Protein AF-A0A1F4LKC8-F1 (afdb_monomer_lite)

Sequence (107 aa):
MKPEIHRGSPWVPENTEPMMTGKGSFGSVEMGGMFSMLKVRREQRPGKCKDPAWFEHPEGKVAHEYQGPMAESARFKAECGQSMRRIQESSNPTEVQVRKPTSHHGH

Radius of gyration: 35.27 Å; chains: 1; bounding box: 43×96×97 Å

Secondary structure (DSSP, 8-state):
-------PPS---TT---TT-EEETTEEE-STT--------TT--TT------S--PPTT-S-----SPPPPP---TTTTTSS-------SS-------PPPP----

Foldseek 3Di:
DDDDDPPDDPDDPPPDDPPQWDAAPVGTDHDPRDDDDDDDDPPDDPPDDDPPPYDDDPPPRDDDDDPDDDDDPPPVPPPVCPPDDPPPDPPDPPDDDDDDDDDDPDD

Structure (mmCIF, N/CA/C/O backbone):
data_AF-A0A1F4LKC8-F1
#
_entry.id   AF-A0A1F4LKC8-F1
#
loop_
_atom_site.group_PDB
_atom_site.id
_atom_site.type_symbol
_atom_site.label_atom_id
_atom_site.label_alt_id
_atom_site.label_comp_id
_atom_site.label_asym_id
_atom_site.label_entity_id
_atom_site.label_seq_id
_atom_site.pdbx_PDB_ins_code
_atom_site.Cartn_x
_atom_site.Cartn_y
_atom_site.Cartn_z
_atom_site.occupancy
_atom_site.B_iso_or_equiv
_atom_site.auth_seq_id
_atom_site.auth_comp_id
_atom_site.auth_asym_id
_atom_site.auth_atom_id
_atom_site.pdbx_PDB_model_num
ATOM 1 N N . MET A 1 1 ? 14.527 47.957 24.179 1.00 41.56 1 MET A N 1
ATOM 2 C CA . MET A 1 1 ? 14.514 47.092 22.979 1.00 41.56 1 MET A CA 1
ATOM 3 C C . MET A 1 1 ? 14.600 45.651 23.457 1.00 41.56 1 MET A C 1
ATOM 5 O O . MET A 1 1 ? 15.550 45.325 24.153 1.00 41.56 1 MET A O 1
ATOM 9 N N . LYS A 1 2 ? 13.557 44.844 23.234 1.00 40.53 2 LYS A N 1
ATOM 10 C CA . LYS A 1 2 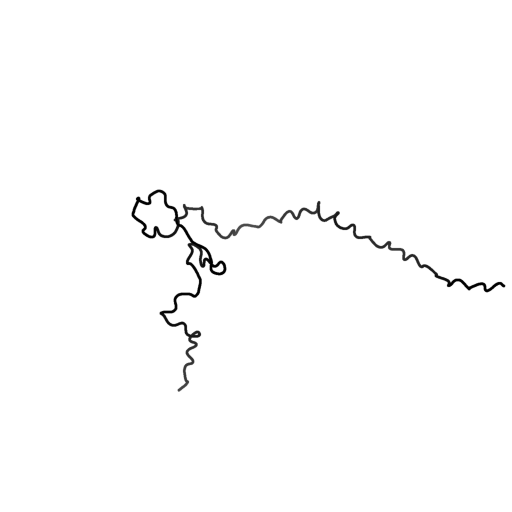? 13.502 43.437 23.672 1.00 40.53 2 LYS A CA 1
ATOM 11 C C . LYS A 1 2 ? 14.122 42.555 22.576 1.00 40.53 2 LYS A C 1
ATOM 13 O O . LYS A 1 2 ? 13.806 42.810 21.418 1.00 40.53 2 LYS A O 1
ATOM 18 N N . PRO A 1 3 ? 14.957 41.553 22.892 1.00 42.81 3 PRO A N 1
ATOM 19 C CA . PRO A 1 3 ? 15.388 40.582 21.895 1.00 42.81 3 PRO A CA 1
ATOM 20 C C . PRO A 1 3 ? 14.262 39.574 21.624 1.00 42.81 3 PRO A C 1
ATOM 22 O O . PRO A 1 3 ? 13.676 39.002 22.544 1.00 42.81 3 PRO A O 1
ATOM 25 N N . GLU A 1 4 ? 13.940 39.405 20.347 1.00 42.03 4 GLU A N 1
ATOM 26 C CA . GLU A 1 4 ? 12.896 38.522 19.838 1.00 42.03 4 GLU A CA 1
ATOM 27 C C . GLU A 1 4 ? 13.427 37.090 19.716 1.00 42.03 4 GLU A C 1
ATOM 29 O O . GLU A 1 4 ? 14.336 36.805 18.938 1.00 42.03 4 GLU A O 1
ATOM 34 N N . ILE A 1 5 ? 12.873 36.183 20.520 1.00 50.09 5 ILE A N 1
ATOM 35 C CA . ILE A 1 5 ? 13.237 34.766 20.535 1.00 50.09 5 ILE A CA 1
ATOM 36 C C . ILE A 1 5 ? 12.544 34.089 19.348 1.00 50.09 5 ILE A C 1
ATOM 38 O O . ILE A 1 5 ? 11.382 33.692 19.438 1.00 50.09 5 ILE A O 1
ATOM 42 N N . HIS A 1 6 ? 13.260 33.937 18.236 1.00 44.41 6 HIS A N 1
ATOM 43 C CA . HIS A 1 6 ? 12.828 33.070 17.145 1.00 44.41 6 HIS A CA 1
ATOM 44 C C . HIS A 1 6 ? 13.007 31.609 17.576 1.00 44.41 6 HIS A C 1
ATOM 46 O O . HIS A 1 6 ? 14.110 31.063 17.551 1.00 44.41 6 HIS A O 1
ATOM 52 N N . ARG A 1 7 ? 11.907 30.970 17.995 1.00 50.62 7 ARG A N 1
ATOM 53 C CA . ARG A 1 7 ? 11.808 29.509 18.137 1.00 50.62 7 ARG A CA 1
ATOM 54 C C . ARG A 1 7 ? 11.876 28.867 16.746 1.00 50.62 7 ARG A C 1
ATOM 56 O O . ARG A 1 7 ? 10.849 28.554 16.157 1.00 50.62 7 ARG A O 1
ATOM 63 N N . GLY A 1 8 ? 13.086 28.706 16.222 1.00 46.81 8 GLY A N 1
ATOM 64 C CA . GLY A 1 8 ? 13.367 27.831 15.089 1.00 46.81 8 GLY A CA 1
ATOM 65 C C . GLY A 1 8 ? 13.587 26.406 15.589 1.00 46.81 8 GLY A C 1
ATOM 66 O O . GLY A 1 8 ? 14.422 26.177 16.461 1.00 46.81 8 GLY A O 1
ATOM 67 N N . SER A 1 9 ? 12.803 25.466 15.068 1.00 61.88 9 SER A N 1
ATOM 68 C CA . SER A 1 9 ? 12.953 24.019 15.244 1.00 61.88 9 SER A CA 1
ATOM 69 C C . SER A 1 9 ? 14.409 23.568 15.033 1.00 61.88 9 SER A C 1
ATOM 71 O O . SER A 1 9 ? 15.109 24.178 14.222 1.00 61.88 9 SER A O 1
ATOM 73 N N . PRO A 1 10 ? 14.894 22.521 15.731 1.00 53.22 10 PRO A N 1
ATOM 74 C CA . PRO A 1 10 ? 16.266 22.055 15.569 1.00 53.22 10 PRO A CA 1
ATOM 75 C C . PRO A 1 10 ? 16.535 21.697 14.103 1.00 53.22 10 PRO A C 1
ATOM 77 O O . PRO A 1 10 ? 15.813 20.921 13.482 1.00 53.22 10 PRO A O 1
ATOM 80 N N . TRP A 1 11 ? 17.560 22.363 13.581 1.00 50.72 11 TRP A N 1
ATOM 81 C CA . TRP A 1 11 ? 18.055 22.371 12.213 1.00 50.72 11 TRP A CA 1
ATOM 82 C C . TRP A 1 11 ? 18.051 20.997 11.534 1.00 50.72 11 TRP A C 1
ATOM 84 O O . TRP A 1 11 ? 18.789 20.099 11.934 1.00 50.72 11 TRP A O 1
ATOM 94 N N . VAL A 1 12 ? 17.316 20.890 10.427 1.00 61.72 12 VAL A N 1
ATOM 95 C CA . VAL A 1 12 ? 17.571 19.891 9.386 1.00 61.72 12 VAL A CA 1
ATOM 96 C C . VAL A 1 12 ? 18.029 20.661 8.143 1.00 61.72 12 VAL A C 1
ATOM 98 O O . VAL A 1 12 ? 17.267 21.492 7.648 1.00 61.72 12 VAL A O 1
ATOM 101 N N . PRO A 1 13 ? 19.270 20.458 7.660 1.00 73.88 13 PRO A N 1
ATOM 102 C CA . PRO A 1 13 ? 19.735 21.046 6.406 1.00 73.88 13 PRO A CA 1
ATOM 103 C C . PRO A 1 13 ? 18.810 20.667 5.245 1.00 73.88 13 PRO A C 1
ATOM 105 O O . PRO A 1 13 ? 18.388 19.514 5.165 1.00 73.88 13 PRO A O 1
ATOM 108 N N . GLU A 1 14 ? 18.561 21.588 4.310 1.00 64.81 14 GLU A N 1
ATOM 109 C CA . GLU A 1 14 ? 17.696 21.357 3.133 1.00 64.81 14 GLU A CA 1
ATOM 110 C C . GLU A 1 14 ? 18.124 20.145 2.285 1.00 64.81 14 GLU A C 1
ATOM 112 O O . GLU A 1 14 ? 17.309 19.551 1.589 1.00 64.81 14 GLU A O 1
ATOM 117 N N . ASN A 1 15 ? 19.396 19.745 2.379 1.00 58.53 15 ASN A N 1
ATOM 118 C CA . ASN A 1 15 ? 19.980 18.605 1.672 1.00 58.53 15 ASN A CA 1
ATOM 119 C C . ASN A 1 15 ? 19.926 17.282 2.469 1.00 58.53 15 ASN A C 1
ATOM 1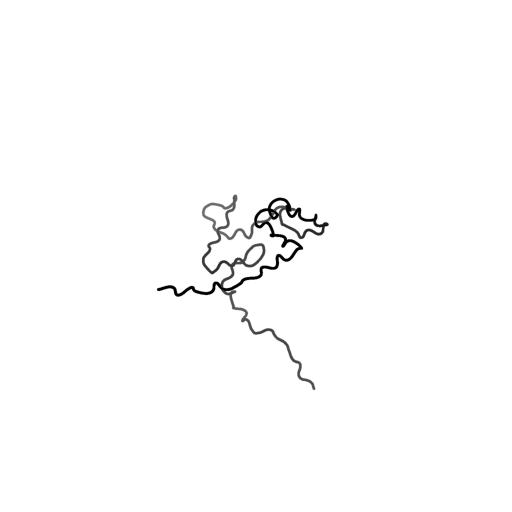21 O O . ASN A 1 15 ? 20.666 16.343 2.176 1.00 58.53 15 ASN A O 1
ATOM 125 N N . THR A 1 16 ? 19.112 17.208 3.523 1.00 45.22 16 THR A N 1
ATOM 126 C CA . THR A 1 16 ? 18.935 15.974 4.298 1.00 45.22 16 THR A CA 1
ATOM 127 C C . THR A 1 16 ? 17.861 15.127 3.633 1.00 45.22 16 THR A C 1
ATOM 129 O O . THR A 1 16 ? 16.668 15.307 3.877 1.00 45.22 16 THR A O 1
ATOM 132 N N . GLU A 1 17 ? 18.285 14.195 2.782 1.00 55.53 17 GLU A N 1
ATOM 133 C CA . GLU A 1 17 ? 17.417 13.101 2.348 1.00 55.53 17 GLU A CA 1
ATOM 134 C C . GLU A 1 17 ? 16.926 12.345 3.602 1.00 55.53 17 GLU A C 1
ATOM 136 O O . GLU A 1 17 ? 17.742 12.020 4.475 1.00 55.53 17 GLU A O 1
ATOM 141 N N . PRO A 1 18 ? 15.611 12.097 3.748 1.00 57.06 18 PRO A N 1
ATOM 142 C CA . PRO A 1 18 ? 15.055 11.458 4.932 1.00 57.06 18 PRO A CA 1
ATOM 143 C C . PRO A 1 18 ? 15.724 10.103 5.154 1.00 57.06 18 PRO A C 1
ATOM 145 O O . PRO A 1 18 ? 15.746 9.240 4.275 1.00 57.06 18 PRO A O 1
ATOM 148 N N . MET A 1 19 ? 16.296 9.925 6.343 1.00 59.25 19 MET A N 1
ATOM 149 C CA . MET A 1 19 ? 16.989 8.698 6.705 1.00 59.25 19 MET A CA 1
ATOM 150 C C . MET A 1 19 ? 15.984 7.539 6.725 1.00 59.25 19 MET A C 1
ATOM 152 O O . MET A 1 19 ? 15.198 7.417 7.655 1.00 59.25 19 MET A O 1
ATOM 156 N N . MET A 1 20 ? 16.070 6.666 5.717 1.00 59.50 20 MET A N 1
ATOM 157 C CA . MET A 1 20 ? 15.482 5.315 5.688 1.00 59.50 20 MET A CA 1
ATOM 158 C C . MET A 1 20 ? 13.968 5.194 5.470 1.00 59.50 20 MET A C 1
ATOM 160 O O . MET A 1 20 ? 13.397 4.135 5.739 1.00 59.50 20 MET A O 1
ATOM 164 N N . THR A 1 21 ? 13.324 6.206 4.897 1.00 59.47 21 THR A N 1
ATOM 165 C CA . THR A 1 21 ? 11.877 6.167 4.666 1.00 59.47 21 THR A CA 1
ATOM 166 C C . THR A 1 21 ? 11.547 6.202 3.179 1.00 59.47 21 THR A C 1
ATOM 168 O O . THR A 1 21 ? 11.722 7.220 2.508 1.00 59.47 21 THR A O 1
ATOM 171 N N . GLY A 1 22 ? 11.024 5.096 2.645 1.00 67.06 22 GLY A N 1
ATOM 172 C CA . GLY A 1 22 ? 10.410 5.113 1.320 1.00 67.06 22 GLY A CA 1
ATOM 173 C C . GLY A 1 22 ? 9.150 5.979 1.349 1.00 67.06 22 GLY A C 1
ATOM 174 O O . GLY A 1 22 ? 8.389 5.937 2.311 1.00 67.06 22 GLY A O 1
ATOM 175 N N . LYS A 1 23 ? 8.887 6.771 0.306 1.00 72.50 23 LYS A N 1
ATOM 176 C CA . LYS A 1 23 ? 7.574 7.423 0.160 1.00 72.50 23 LYS A CA 1
ATOM 177 C C . LYS A 1 23 ? 6.546 6.366 -0.260 1.00 72.50 23 LYS A C 1
ATOM 179 O O . LYS A 1 23 ? 6.878 5.500 -1.065 1.00 72.50 23 LYS A O 1
ATOM 184 N N . GLY A 1 24 ? 5.330 6.446 0.269 1.00 80.56 24 GLY A N 1
ATOM 185 C CA . GLY A 1 24 ? 4.156 5.637 -0.074 1.00 80.56 24 GLY A CA 1
ATOM 186 C C . GLY A 1 24 ? 2.957 6.529 -0.407 1.00 80.56 24 GLY A C 1
ATOM 187 O O . GLY A 1 24 ? 2.978 7.726 -0.126 1.00 80.56 24 GLY A O 1
ATOM 188 N N . SER A 1 25 ? 1.890 5.967 -0.986 1.00 84.19 25 SER A N 1
ATOM 189 C CA . SER A 1 25 ? 0.674 6.727 -1.335 1.00 84.19 25 SER A CA 1
ATOM 190 C C . SER A 1 25 ? -0.085 7.277 -0.120 1.00 84.19 25 SER A C 1
ATOM 192 O O . SER A 1 25 ? -0.798 8.266 -0.247 1.00 84.19 25 SER A O 1
ATOM 194 N N . PHE A 1 26 ? 0.086 6.661 1.052 1.00 84.31 26 PHE A N 1
ATOM 195 C CA . PHE A 1 26 ? -0.573 7.047 2.307 1.00 84.31 26 PHE A CA 1
ATOM 196 C C . PHE A 1 26 ? 0.422 7.420 3.416 1.00 84.31 26 PHE A C 1
ATOM 198 O O . PHE A 1 26 ? 0.072 7.408 4.592 1.00 84.31 26 PHE A O 1
ATOM 205 N N . GLY A 1 27 ? 1.666 7.741 3.050 1.00 81.94 27 GLY A N 1
ATOM 206 C CA . GLY A 1 27 ? 2.717 8.121 3.991 1.00 81.94 27 GLY A CA 1
ATOM 207 C C . GLY A 1 27 ? 3.977 7.273 3.866 1.00 81.94 27 GLY A C 1
ATOM 208 O O . GLY A 1 27 ? 4.213 6.615 2.854 1.00 81.94 27 GLY A O 1
ATOM 209 N N . SER A 1 28 ? 4.806 7.344 4.898 1.00 76.25 28 SER A N 1
ATOM 210 C CA . SER A 1 28 ? 6.091 6.663 5.013 1.00 76.25 28 SER A CA 1
ATOM 211 C C . SER A 1 28 ? 5.965 5.139 4.928 1.00 76.25 28 SER A C 1
ATOM 213 O O . SER A 1 28 ? 5.167 4.533 5.638 1.00 76.25 28 SER A O 1
ATOM 215 N N . VAL A 1 29 ? 6.783 4.513 4.083 1.00 74.06 29 VAL A N 1
ATOM 216 C CA . VAL A 1 29 ? 6.967 3.060 4.028 1.00 74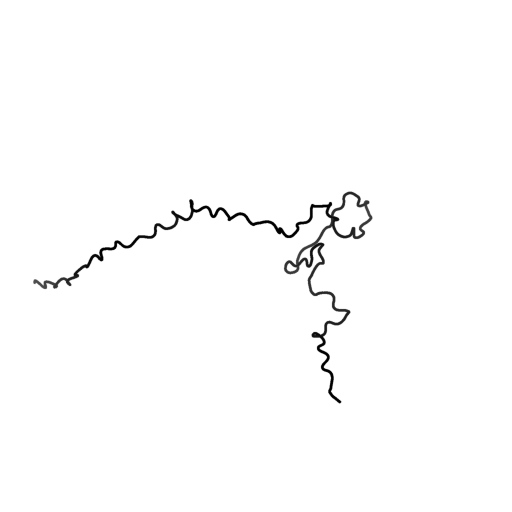.06 29 VAL A CA 1
ATOM 217 C C . VAL A 1 29 ? 8.262 2.743 4.767 1.00 74.06 29 VAL A C 1
ATOM 219 O O . VAL A 1 29 ? 9.357 3.004 4.266 1.00 74.06 29 VAL A O 1
ATOM 222 N N . GLU A 1 30 ? 8.131 2.209 5.977 1.00 72.00 30 GLU A N 1
ATOM 223 C CA . GLU A 1 30 ? 9.247 1.898 6.871 1.00 72.00 30 GLU A CA 1
ATOM 224 C C . GLU A 1 30 ? 9.136 0.448 7.323 1.00 72.00 30 GLU A C 1
ATOM 226 O O . GLU A 1 30 ? 8.112 0.019 7.850 1.00 72.00 30 GLU A O 1
ATOM 231 N N . MET A 1 31 ? 10.188 -0.333 7.088 1.00 63.00 31 MET A N 1
ATOM 232 C CA . MET A 1 31 ? 10.216 -1.740 7.485 1.00 63.00 31 MET A CA 1
ATOM 233 C C . MET A 1 31 ? 11.648 -2.197 7.782 1.00 63.00 31 MET A C 1
ATOM 235 O O . MET A 1 31 ? 12.143 -3.168 7.217 1.00 63.00 31 MET A O 1
ATOM 239 N N . GLY A 1 32 ? 12.362 -1.437 8.619 1.00 58.81 32 GLY A N 1
ATOM 240 C CA . GLY A 1 32 ? 13.671 -1.849 9.147 1.00 58.81 32 GLY A CA 1
ATOM 241 C C . GLY A 1 32 ? 14.794 -2.000 8.111 1.00 58.81 32 GLY A C 1
ATOM 242 O O . GLY A 1 32 ? 15.811 -2.615 8.411 1.00 58.81 32 GLY A O 1
ATOM 243 N N . GLY A 1 33 ? 14.636 -1.434 6.909 1.00 60.91 33 GLY A N 1
ATOM 244 C CA . GLY A 1 33 ? 15.741 -1.211 5.972 1.00 60.91 33 GLY A CA 1
ATOM 245 C C . GLY A 1 33 ? 15.939 -2.227 4.847 1.00 60.91 33 GLY A C 1
ATOM 246 O O . GLY A 1 33 ? 16.891 -2.070 4.091 1.00 60.91 33 GLY A O 1
ATOM 247 N N . MET A 1 34 ? 15.075 -3.233 4.674 1.00 70.75 34 MET A N 1
ATOM 248 C CA . MET A 1 34 ? 15.259 -4.218 3.593 1.00 70.75 34 MET A CA 1
ATOM 249 C C . MET A 1 34 ? 13.946 -4.615 2.915 1.00 70.75 34 MET A C 1
ATOM 251 O O . MET A 1 34 ? 13.474 -5.740 3.048 1.00 70.75 34 MET A O 1
ATOM 255 N N . PHE A 1 35 ? 13.354 -3.701 2.148 1.00 71.00 35 PHE A N 1
ATOM 256 C CA . PHE A 1 35 ? 12.287 -4.055 1.214 1.00 71.00 35 PHE A CA 1
ATOM 257 C C . PHE A 1 35 ? 12.526 -3.410 -0.149 1.00 71.00 35 PHE A C 1
ATOM 259 O O . PHE A 1 35 ? 13.084 -2.320 -0.260 1.00 71.00 35 PHE A O 1
ATOM 266 N N . SER A 1 36 ? 12.094 -4.097 -1.202 1.00 77.75 36 SER A N 1
ATOM 267 C CA . SER A 1 36 ? 12.046 -3.551 -2.556 1.00 77.75 36 SER A CA 1
ATOM 268 C C . SER A 1 36 ? 10.594 -3.276 -2.930 1.00 77.75 36 SER A C 1
ATOM 270 O O . SER A 1 36 ? 9.733 -4.136 -2.756 1.00 77.75 36 SER A O 1
ATOM 272 N N . MET A 1 37 ? 10.315 -2.086 -3.461 1.00 78.38 37 MET A N 1
ATOM 273 C CA . MET A 1 37 ? 9.012 -1.758 -4.038 1.00 78.38 37 MET A CA 1
ATOM 274 C C . MET A 1 37 ? 9.044 -1.955 -5.547 1.00 78.38 37 MET A C 1
ATOM 276 O O . MET A 1 37 ? 9.824 -1.310 -6.246 1.00 78.38 37 MET A O 1
ATOM 280 N N . LEU A 1 38 ? 8.139 -2.791 -6.052 1.00 85.31 38 LEU A N 1
ATOM 281 C CA . LEU A 1 38 ? 7.902 -2.956 -7.481 1.00 85.31 38 LEU A CA 1
ATOM 282 C C . LEU A 1 38 ? 6.489 -2.483 -7.822 1.00 85.31 38 LEU A C 1
ATOM 284 O O . LEU A 1 38 ? 5.500 -3.048 -7.360 1.00 85.31 38 LEU A O 1
ATOM 288 N N . LYS A 1 39 ? 6.388 -1.448 -8.658 1.00 85.69 39 LYS A N 1
ATOM 289 C CA . LYS A 1 39 ? 5.107 -0.958 -9.175 1.00 85.69 39 LYS A CA 1
ATOM 290 C C . LYS A 1 39 ? 4.791 -1.670 -10.487 1.00 85.69 39 LYS A C 1
ATOM 292 O O . LYS A 1 39 ? 5.487 -1.476 -11.479 1.00 85.69 39 LYS A O 1
ATOM 297 N N . VAL A 1 40 ? 3.723 -2.463 -10.506 1.00 86.81 40 VAL A N 1
ATOM 298 C CA . VAL A 1 40 ? 3.249 -3.144 -11.720 1.00 86.81 40 VAL A CA 1
ATOM 299 C C . VAL A 1 40 ? 2.115 -2.331 -12.351 1.00 86.81 40 VAL A C 1
ATOM 301 O O . VAL A 1 40 ? 1.218 -1.846 -11.654 1.00 86.81 40 VAL A O 1
ATOM 304 N N . ARG A 1 41 ? 2.166 -2.140 -13.675 1.00 88.12 41 ARG A N 1
ATOM 305 C CA . ARG A 1 41 ? 1.144 -1.427 -14.458 1.00 88.12 41 ARG A CA 1
ATOM 306 C C . ARG A 1 41 ? 0.812 -2.206 -15.720 1.00 88.12 41 ARG A C 1
ATOM 308 O O . ARG A 1 41 ? 1.710 -2.662 -16.419 1.00 88.12 41 ARG A O 1
ATOM 315 N N . ARG A 1 42 ? -0.484 -2.303 -16.028 1.00 86.12 42 ARG A N 1
ATOM 316 C CA . ARG A 1 42 ? -0.991 -3.006 -17.216 1.00 86.12 42 ARG A CA 1
ATOM 317 C C . ARG A 1 42 ? -0.509 -2.376 -18.524 1.00 86.12 42 ARG A C 1
ATOM 319 O O . ARG A 1 42 ? -0.249 -3.086 -19.483 1.00 86.12 42 ARG A O 1
ATOM 326 N N . GLU A 1 43 ? -0.384 -1.053 -18.551 1.00 83.81 43 GLU A N 1
ATOM 327 C CA . GLU A 1 43 ? -0.074 -0.279 -19.761 1.00 83.81 43 GLU A CA 1
ATOM 328 C C . GLU A 1 43 ? 1.421 0.072 -19.883 1.00 83.81 43 GLU A C 1
ATOM 330 O O . GLU A 1 43 ? 1.816 0.909 -20.697 1.00 83.81 43 GLU A O 1
ATOM 335 N N . GLN A 1 44 ? 2.281 -0.573 -19.082 1.00 84.62 44 GLN A N 1
ATOM 336 C CA . GLN A 1 44 ? 3.723 -0.352 -19.144 1.00 84.62 44 GLN A CA 1
ATOM 337 C C . GLN A 1 44 ? 4.301 -0.962 -20.425 1.00 84.62 44 GLN A C 1
ATOM 339 O O . GLN A 1 44 ? 4.316 -2.179 -20.603 1.00 84.62 44 GLN A O 1
ATOM 344 N N . ARG A 1 45 ? 4.813 -0.114 -21.324 1.00 84.19 45 ARG A N 1
ATOM 345 C CA . ARG A 1 45 ? 5.442 -0.578 -22.570 1.00 84.19 45 ARG A CA 1
ATOM 346 C C . ARG A 1 45 ? 6.756 -1.322 -22.280 1.00 84.19 45 ARG A C 1
ATOM 348 O O . ARG A 1 45 ? 7.557 -0.819 -21.485 1.00 84.19 45 ARG A O 1
ATOM 355 N N . PRO A 1 46 ? 7.041 -2.443 -22.972 1.00 83.56 46 PRO A N 1
ATOM 356 C CA . PRO A 1 46 ? 8.333 -3.119 -22.885 1.00 83.56 46 PRO A CA 1
ATOM 357 C C . PRO A 1 46 ? 9.496 -2.157 -23.163 1.00 83.56 46 PRO A C 1
ATOM 359 O O . PRO A 1 46 ? 9.420 -1.311 -24.055 1.00 83.56 46 PRO A O 1
ATOM 362 N N . GLY A 1 47 ? 10.566 -2.250 -22.373 1.00 82.81 47 GLY A N 1
ATOM 363 C CA . GLY A 1 47 ? 11.756 -1.403 -22.530 1.00 82.81 47 GLY A CA 1
ATOM 364 C C . GLY A 1 47 ? 11.581 0.066 -22.117 1.00 82.81 47 GLY A C 1
ATOM 365 O O . GLY A 1 47 ? 12.511 0.859 -22.264 1.00 82.81 47 GLY A O 1
ATOM 366 N N . LYS A 1 48 ? 10.419 0.463 -21.583 1.00 78.12 48 LYS A N 1
ATOM 367 C CA . LYS A 1 48 ? 10.229 1.763 -20.928 1.00 78.12 48 LYS A CA 1
ATOM 368 C C . LYS A 1 48 ? 10.016 1.514 -19.441 1.00 78.12 48 LYS A C 1
ATOM 370 O O . LYS A 1 48 ? 8.949 1.067 -19.056 1.00 78.12 48 LYS A O 1
ATOM 375 N N . CYS A 1 49 ? 11.012 1.817 -18.615 1.00 70.88 49 CYS A N 1
ATOM 376 C CA . CYS A 1 49 ? 10.908 1.763 -17.155 1.00 70.88 49 CYS A CA 1
ATOM 377 C C . CYS A 1 49 ? 10.934 3.197 -16.608 1.00 70.88 49 CYS A C 1
ATOM 379 O O . CYS A 1 49 ? 11.962 3.686 -16.151 1.00 70.88 49 CYS A O 1
ATOM 381 N N . LYS A 1 50 ? 9.823 3.919 -16.785 1.00 80.12 50 LYS A N 1
ATOM 382 C CA . LYS A 1 50 ? 9.614 5.237 -16.166 1.00 80.12 50 LYS A CA 1
ATOM 383 C C . LYS A 1 50 ? 8.756 5.049 -14.921 1.00 80.12 50 LYS A C 1
ATOM 385 O O . LYS A 1 50 ? 7.904 4.166 -14.934 1.00 80.12 50 LYS A O 1
ATOM 390 N N . ASP A 1 51 ? 8.959 5.870 -13.893 1.00 81.56 51 ASP A N 1
ATOM 391 C CA . ASP A 1 51 ? 8.138 5.820 -12.679 1.00 81.56 51 ASP A CA 1
ATOM 392 C C . ASP A 1 51 ? 6.668 6.147 -13.014 1.00 81.56 51 ASP A C 1
ATOM 394 O O . ASP A 1 51 ? 6.386 7.262 -13.459 1.00 81.56 51 ASP A O 1
ATOM 398 N N . PRO A 1 52 ? 5.722 5.205 -12.836 1.00 80.88 52 PRO A N 1
ATOM 399 C CA . PRO A 1 52 ? 4.323 5.389 -13.213 1.00 80.88 52 PRO A CA 1
ATOM 400 C C . PRO A 1 52 ? 3.485 6.079 -12.122 1.00 80.88 52 PRO A C 1
ATOM 402 O O . PRO A 1 52 ? 2.282 5.830 -12.037 1.00 80.88 52 PRO A O 1
ATOM 405 N N . ALA A 1 53 ? 4.112 6.886 -11.260 1.00 86.50 53 ALA A N 1
ATOM 406 C CA . ALA A 1 53 ? 3.498 7.487 -10.073 1.00 86.50 53 ALA A CA 1
ATOM 407 C C . ALA A 1 53 ? 2.887 6.441 -9.110 1.00 86.50 53 ALA A C 1
ATOM 409 O O . ALA A 1 53 ? 3.227 5.251 -9.150 1.00 86.50 53 ALA A O 1
ATOM 410 N N . TRP A 1 54 ? 2.062 6.878 -8.156 1.00 87.56 54 TRP A N 1
ATOM 411 C CA . TRP A 1 54 ? 1.324 5.977 -7.264 1.00 87.56 54 TRP A CA 1
ATOM 412 C C . TRP A 1 54 ? 0.144 5.322 -7.980 1.00 87.56 54 TRP A C 1
ATOM 414 O O . TRP A 1 54 ? -0.131 5.601 -9.143 1.00 87.56 54 TRP A O 1
ATOM 424 N N . PHE A 1 55 ? -0.464 4.318 -7.348 1.00 87.38 55 PHE A N 1
ATOM 425 C CA . PHE A 1 55 ? -1.676 3.725 -7.900 1.00 87.38 55 PHE A CA 1
ATOM 426 C C . PHE A 1 55 ? -2.847 4.666 -7.619 1.00 87.38 55 PHE A C 1
ATOM 428 O O . PHE A 1 55 ? -3.101 4.992 -6.463 1.00 87.38 55 PHE A O 1
ATOM 435 N N . GLU A 1 56 ? -3.541 5.084 -8.673 1.00 87.44 56 GLU A N 1
ATOM 436 C CA . GLU A 1 56 ? -4.740 5.909 -8.557 1.00 87.44 56 GLU A CA 1
ATOM 437 C C . GLU A 1 56 ? -5.915 5.029 -8.128 1.00 87.44 56 GLU A C 1
ATOM 439 O O . GLU A 1 56 ? -6.341 4.123 -8.851 1.00 87.44 56 GLU A O 1
ATOM 444 N N . HIS A 1 57 ? -6.418 5.263 -6.919 1.00 89.31 57 HIS A N 1
ATOM 445 C CA . HIS A 1 57 ? -7.550 4.515 -6.394 1.00 89.31 57 HIS A CA 1
ATOM 446 C C . HIS A 1 57 ? -8.847 4.990 -7.069 1.00 89.31 57 HIS A C 1
ATOM 448 O O . HIS A 1 57 ? -9.095 6.194 -7.109 1.00 89.31 57 HIS A O 1
ATOM 454 N N . PRO A 1 58 ? -9.706 4.075 -7.558 1.00 90.81 58 PRO A N 1
ATOM 455 C CA . PRO A 1 58 ? -11.028 4.447 -8.051 1.00 90.81 58 PRO A CA 1
ATOM 456 C C . PRO A 1 58 ? -11.856 5.154 -6.974 1.00 90.81 58 PRO A C 1
ATOM 458 O O . PRO A 1 58 ? -11.675 4.907 -5.775 1.00 90.81 58 PRO A O 1
ATOM 461 N N . GLU A 1 59 ? -12.809 5.981 -7.401 1.00 90.56 59 GLU A N 1
ATOM 462 C CA . GLU A 1 59 ? -13.704 6.692 -6.488 1.00 90.56 59 GLU A CA 1
ATOM 463 C C . GLU A 1 59 ? -14.391 5.725 -5.505 1.00 90.56 59 GLU A C 1
ATOM 465 O O . GLU A 1 59 ? -14.843 4.635 -5.868 1.00 90.56 59 GLU A O 1
ATOM 470 N N . GLY A 1 60 ? -14.412 6.102 -4.223 1.00 90.25 60 GLY A N 1
ATOM 471 C CA . GLY A 1 60 ? -15.016 5.309 -3.149 1.00 90.25 60 GLY A CA 1
ATOM 472 C C . GLY A 1 60 ? -14.237 4.058 -2.709 1.00 90.25 60 GLY A C 1
ATOM 473 O O . GLY A 1 60 ? -14.740 3.308 -1.876 1.00 90.25 60 GLY A O 1
ATOM 474 N N . LYS A 1 61 ? -13.027 3.796 -3.235 1.00 91.44 61 LYS A N 1
ATOM 475 C CA . LYS A 1 61 ? -12.192 2.641 -2.823 1.00 91.44 61 LYS A CA 1
ATOM 476 C C . LYS A 1 61 ? -11.170 2.946 -1.732 1.00 91.44 61 LYS A C 1
ATOM 478 O O . LYS A 1 61 ? -10.560 2.015 -1.209 1.00 91.44 61 LYS A O 1
ATOM 483 N N . VAL A 1 62 ? -10.966 4.215 -1.399 1.00 91.75 62 VAL A N 1
ATOM 484 C CA . VAL A 1 62 ? -10.102 4.615 -0.285 1.00 91.75 62 VAL A CA 1
ATOM 485 C C . VAL A 1 62 ? -10.916 4.583 1.005 1.00 91.75 62 VAL A C 1
ATOM 487 O O . VAL A 1 62 ? -12.062 5.038 1.040 1.00 91.75 62 VAL A O 1
ATOM 490 N N . ALA A 1 63 ? -10.329 4.020 2.060 1.00 89.62 63 ALA A N 1
ATOM 491 C CA . ALA A 1 63 ? -10.936 4.039 3.380 1.00 89.62 63 ALA A CA 1
ATOM 492 C C . ALA A 1 63 ? -11.101 5.487 3.859 1.00 89.62 63 ALA A C 1
ATOM 494 O O . ALA A 1 63 ? -10.212 6.319 3.691 1.00 89.62 63 ALA A O 1
ATOM 495 N N . HIS A 1 64 ? -12.241 5.769 4.468 1.00 87.44 64 HIS A N 1
ATOM 496 C CA . HIS A 1 64 ? -12.535 7.033 5.121 1.00 87.44 64 HIS A CA 1
ATOM 497 C C . HIS A 1 64 ? -12.850 6.752 6.585 1.00 87.44 64 HIS A C 1
ATOM 499 O O . HIS A 1 64 ? -13.214 5.632 6.954 1.00 87.44 64 HIS A O 1
ATOM 505 N N . GLU A 1 65 ? -12.677 7.766 7.425 1.00 88.62 65 GLU A N 1
ATOM 506 C CA . GLU A 1 65 ? -13.150 7.702 8.802 1.00 88.62 65 GLU A CA 1
ATOM 507 C C . GLU A 1 65 ? -14.657 7.405 8.801 1.00 88.62 65 GLU A C 1
ATOM 509 O O . GLU A 1 65 ? -15.391 7.924 7.964 1.00 88.62 65 GLU A O 1
ATOM 514 N N . TYR A 1 66 ? -15.103 6.543 9.713 1.00 86.50 66 TYR A N 1
ATOM 515 C CA . TYR A 1 66 ? -16.509 6.194 9.876 1.00 86.50 66 TYR A CA 1
ATOM 516 C C . TYR A 1 66 ? -17.127 7.072 10.970 1.00 86.50 66 TYR A C 1
ATOM 518 O O . TYR A 1 66 ? -16.792 6.919 12.141 1.00 86.50 66 TYR A O 1
ATOM 526 N N . GLN A 1 67 ? -18.037 7.975 10.599 1.00 87.56 67 GLN A N 1
ATOM 527 C CA . GLN A 1 67 ? -18.706 8.903 11.530 1.00 87.56 67 GLN A CA 1
ATOM 528 C C . GLN A 1 67 ? -20.068 8.388 12.029 1.00 87.56 67 GLN A C 1
ATOM 530 O O . GLN A 1 67 ? -20.821 9.121 12.670 1.00 87.56 67 GLN A O 1
ATOM 535 N N . GLY A 1 68 ? -20.424 7.142 11.711 1.00 86.31 68 GLY A N 1
ATOM 536 C CA . GLY A 1 68 ? -21.681 6.538 12.143 1.00 86.31 68 GLY A CA 1
ATOM 537 C C . GLY A 1 68 ? -21.633 6.010 13.582 1.00 86.31 68 GLY A C 1
ATOM 538 O O . GLY A 1 68 ? -20.555 5.821 14.150 1.00 86.31 68 GLY A O 1
ATOM 539 N N . PRO A 1 69 ? -22.798 5.707 14.184 1.00 84.06 69 PRO A N 1
ATOM 540 C CA . PRO A 1 69 ? -22.845 5.034 15.474 1.00 84.06 69 PRO A CA 1
ATOM 541 C C . PRO A 1 69 ? -22.173 3.660 15.362 1.00 84.06 69 PRO A C 1
ATOM 543 O O . PRO A 1 69 ? -22.469 2.868 14.463 1.00 84.06 69 PRO A O 1
ATOM 546 N N . MET A 1 70 ? -21.240 3.387 16.272 1.00 79.06 70 MET A N 1
ATOM 547 C CA . MET A 1 70 ? -20.592 2.086 16.379 1.00 79.06 70 MET A CA 1
ATOM 548 C C . MET A 1 70 ? -21.558 1.125 17.071 1.00 79.06 70 MET A C 1
ATOM 550 O O . MET A 1 70 ? -22.026 1.400 18.176 1.00 79.06 70 MET A O 1
ATOM 554 N N . ALA A 1 71 ? -21.882 0.008 16.420 1.00 79.38 71 ALA A N 1
ATOM 555 C CA . ALA A 1 71 ? -22.664 -1.041 17.060 1.00 79.38 71 ALA A CA 1
ATOM 556 C C . ALA A 1 71 ? -21.893 -1.580 18.274 1.00 79.38 71 ALA A C 1
ATOM 558 O O . ALA A 1 71 ? -20.670 -1.746 18.211 1.00 79.38 71 ALA A O 1
ATOM 559 N N . GLU A 1 72 ? -22.598 -1.856 19.374 1.00 75.06 72 GLU A N 1
ATOM 560 C CA . GLU A 1 72 ? -21.988 -2.506 20.529 1.00 75.06 72 GLU A CA 1
ATOM 561 C C . GLU A 1 72 ? -21.372 -3.828 20.060 1.00 75.06 72 GLU A C 1
ATOM 563 O O . GLU A 1 72 ? -22.061 -4.705 19.535 1.00 75.06 72 GLU A O 1
ATOM 568 N N . SER A 1 73 ? -20.046 -3.946 20.184 1.00 69.44 73 SER A N 1
ATOM 569 C CA . SER A 1 73 ? -19.333 -5.163 19.812 1.00 69.44 73 SER A CA 1
ATOM 570 C C . SER A 1 73 ? -19.977 -6.328 20.554 1.00 69.44 73 SER A C 1
ATOM 572 O O . SER A 1 73 ? -19.993 -6.311 21.790 1.00 69.44 73 SER A O 1
ATOM 574 N N . ALA A 1 74 ? -20.466 -7.334 19.827 1.00 70.62 74 ALA A N 1
ATOM 575 C CA . ALA A 1 74 ? -20.909 -8.588 20.414 1.00 70.62 74 ALA A CA 1
ATOM 576 C C . ALA A 1 74 ? -19.678 -9.294 20.994 1.00 70.62 74 ALA A C 1
ATOM 578 O O . ALA A 1 74 ? -19.100 -10.192 20.386 1.00 70.62 74 ALA A O 1
ATOM 579 N N . ARG A 1 75 ? -19.218 -8.843 22.168 1.00 67.69 75 ARG A N 1
ATOM 580 C CA . ARG A 1 75 ? -18.268 -9.591 22.980 1.00 67.69 75 ARG A CA 1
ATOM 581 C C . ARG A 1 75 ? -18.976 -10.899 23.254 1.00 67.69 75 ARG A C 1
ATOM 583 O O . ARG A 1 75 ? -19.949 -10.927 24.005 1.00 67.69 75 ARG A O 1
ATOM 590 N N . PHE A 1 76 ? -18.537 -11.944 22.572 1.00 57.31 76 PHE A N 1
ATOM 591 C CA . PHE A 1 76 ? -19.090 -13.273 22.695 1.00 57.31 76 PHE A CA 1
ATOM 592 C C . PHE A 1 76 ? -18.905 -13.715 24.151 1.00 57.31 76 PHE A C 1
ATOM 594 O O . PHE A 1 76 ? -17.857 -14.215 24.552 1.00 57.31 76 PHE A O 1
ATOM 601 N N . LYS A 1 77 ? -19.919 -13.464 24.988 1.00 56.03 77 LYS A N 1
ATOM 602 C CA . LYS A 1 77 ? -19.916 -13.854 26.404 1.00 56.03 77 LYS A CA 1
ATOM 603 C C . LYS A 1 77 ? -19.965 -15.375 26.578 1.00 56.03 77 LYS A C 1
ATOM 605 O 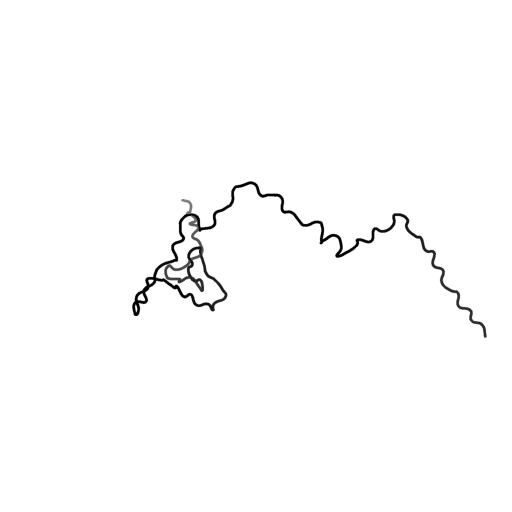O . LYS A 1 77 ? -19.851 -15.845 27.704 1.00 56.03 77 LYS A O 1
ATOM 610 N N . ALA A 1 78 ? -20.128 -16.131 25.492 1.00 56.34 78 ALA A N 1
ATOM 611 C CA . ALA A 1 78 ? -20.391 -17.559 25.538 1.00 56.34 78 ALA A CA 1
ATOM 612 C C . ALA A 1 78 ? -19.140 -18.462 25.523 1.00 56.34 78 ALA A C 1
ATOM 614 O O . ALA A 1 78 ? -19.278 -19.626 25.871 1.00 56.34 78 ALA A O 1
ATOM 615 N N . GLU A 1 79 ? -17.923 -17.964 25.257 1.00 55.66 79 GLU A N 1
ATOM 616 C CA . GLU A 1 79 ? -16.700 -18.806 25.327 1.00 55.66 79 GLU A CA 1
ATOM 617 C C . GLU A 1 79 ? -15.685 -18.391 26.402 1.00 55.66 79 GLU A C 1
ATOM 619 O O . GLU A 1 79 ? -14.888 -19.213 26.846 1.00 55.66 79 GLU A O 1
ATOM 624 N N . CYS A 1 80 ? -15.757 -17.170 26.943 1.00 46.50 80 CYS A N 1
ATOM 625 C CA . CYS A 1 80 ? -14.883 -16.762 28.056 1.00 46.50 80 CYS A CA 1
ATOM 626 C C . CYS A 1 80 ? -15.460 -17.109 29.449 1.00 46.50 80 CYS A C 1
ATOM 628 O O . CYS A 1 80 ? -14.965 -16.653 30.475 1.00 46.50 80 CYS A O 1
ATOM 630 N N . GLY A 1 81 ? -16.530 -17.908 29.507 1.00 51.72 81 GLY A N 1
ATOM 631 C CA . GLY A 1 81 ? -17.143 -18.356 30.764 1.00 51.72 81 GLY A CA 1
ATOM 632 C C . GLY A 1 81 ? -16.616 -19.693 31.291 1.00 51.72 81 GLY A C 1
ATOM 633 O O . GLY A 1 81 ? -16.897 -20.038 32.436 1.00 51.72 81 GLY A O 1
ATOM 634 N N . GLN A 1 82 ? -15.878 -20.456 30.475 1.00 55.56 82 GLN A N 1
ATOM 635 C CA . GLN A 1 82 ? -15.489 -21.833 30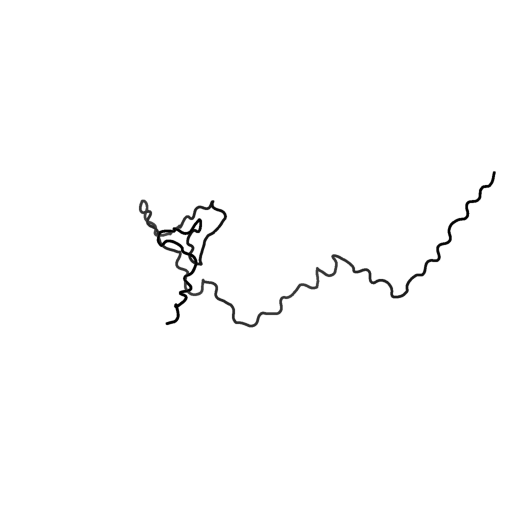.814 1.00 55.56 82 GLN A CA 1
ATOM 636 C C . GLN A 1 82 ? -13.983 -22.059 30.962 1.00 55.56 82 GLN A C 1
ATOM 638 O O . GLN A 1 82 ? -13.591 -23.096 31.487 1.00 55.56 82 GLN A O 1
ATOM 643 N N . SER A 1 83 ? -13.135 -21.099 30.576 1.00 59.09 83 SER A N 1
ATOM 644 C CA . SER A 1 83 ? -11.678 -21.272 30.698 1.00 59.09 83 SER A CA 1
ATOM 645 C C . SER A 1 83 ? -11.202 -21.261 32.159 1.00 59.09 83 SER A C 1
ATOM 647 O O . SER A 1 83 ? -10.222 -21.913 32.494 1.00 59.09 83 SER A O 1
ATOM 649 N N . MET A 1 84 ? -11.944 -20.616 33.067 1.00 56.75 84 MET A N 1
ATOM 650 C CA . MET A 1 84 ? -11.715 -20.714 34.510 1.00 56.75 84 MET A CA 1
ATOM 651 C C . MET A 1 84 ? -13.056 -20.645 35.243 1.00 56.75 84 MET A C 1
ATOM 653 O O . MET A 1 84 ? -13.655 -19.574 35.360 1.00 56.75 84 MET A O 1
ATOM 657 N N . ARG A 1 85 ? -13.537 -21.771 35.787 1.00 61.31 85 ARG A N 1
ATOM 658 C CA . ARG A 1 85 ? -14.608 -21.732 36.791 1.00 61.31 85 ARG A CA 1
ATOM 659 C C . ARG A 1 85 ? -14.036 -21.005 38.005 1.00 61.31 85 ARG A C 1
ATOM 661 O O . ARG A 1 85 ? -13.236 -21.583 38.737 1.00 61.31 85 ARG A O 1
ATOM 668 N N . ARG A 1 86 ? -14.428 -19.746 38.228 1.00 59.34 86 ARG A N 1
ATOM 669 C CA . ARG A 1 86 ? -14.181 -19.081 39.512 1.00 59.34 86 ARG A CA 1
ATOM 670 C C . ARG A 1 86 ? -14.786 -19.986 40.579 1.00 59.34 86 ARG A C 1
ATOM 672 O O . ARG A 1 86 ? -16.004 -20.151 40.617 1.00 59.34 86 ARG A O 1
ATOM 679 N N . ILE A 1 87 ? -13.944 -20.608 41.398 1.00 65.25 87 ILE A N 1
ATOM 680 C CA . ILE A 1 87 ? -14.399 -21.253 42.623 1.00 65.25 87 ILE A CA 1
ATOM 681 C C . ILE A 1 87 ? -15.019 -20.114 43.433 1.00 65.25 87 ILE A C 1
ATOM 683 O O . ILE A 1 87 ? -14.312 -19.229 43.907 1.00 65.25 87 ILE A O 1
ATOM 687 N N . GLN A 1 88 ? -16.350 -20.049 43.483 1.00 63.41 88 GLN A N 1
ATOM 688 C CA . GLN A 1 88 ? -17.008 -19.248 44.501 1.00 63.41 88 GLN A CA 1
ATOM 689 C C . GLN A 1 88 ? -16.675 -19.931 45.817 1.00 63.41 88 GLN A C 1
ATOM 691 O O . GLN A 1 88 ? -17.138 -21.042 46.071 1.00 63.41 88 GLN A O 1
ATOM 696 N N . GLU A 1 89 ? -15.819 -19.291 46.606 1.00 63.53 89 GLU A N 1
ATOM 697 C CA . GLU A 1 89 ? -15.634 -19.654 48.001 1.00 63.53 89 GLU A CA 1
ATOM 698 C C . GLU A 1 89 ? -17.019 -19.692 48.649 1.00 63.53 89 GLU A C 1
ATOM 700 O O . GLU A 1 89 ? -17.809 -18.748 48.544 1.00 63.53 89 GLU A O 1
ATOM 705 N N . SER A 1 90 ? -17.358 -20.839 49.232 1.00 62.59 90 SER A N 1
ATOM 706 C CA . SER A 1 90 ? -18.603 -21.010 49.964 1.00 62.59 90 SER A CA 1
ATOM 707 C C . SER A 1 90 ? -18.659 -19.986 51.092 1.00 62.59 90 SER A C 1
ATOM 709 O O . SER A 1 90 ? -17.696 -19.845 51.840 1.00 62.59 90 SER A O 1
ATOM 711 N N . SER A 1 91 ? -19.806 -19.328 51.270 1.00 62.28 91 SER A N 1
ATOM 712 C CA . SER A 1 91 ? -20.046 -18.320 52.317 1.00 62.28 91 SER A CA 1
ATOM 713 C C . SER A 1 91 ? -19.935 -18.849 53.753 1.00 62.28 91 SER A C 1
ATOM 715 O O . SER A 1 91 ? -20.103 -18.086 54.699 1.00 62.28 91 SER A O 1
ATOM 717 N N . ASN A 1 92 ? -19.680 -20.147 53.920 1.00 69.12 92 ASN A N 1
ATOM 718 C CA . ASN A 1 92 ? -19.472 -20.791 55.203 1.00 69.12 92 ASN A CA 1
ATOM 719 C C . ASN A 1 92 ? -17.977 -21.110 55.343 1.00 69.12 92 ASN A C 1
ATOM 721 O O . ASN A 1 92 ? -17.512 -22.075 54.723 1.00 69.12 92 ASN A O 1
ATOM 725 N N . PRO A 1 93 ? -17.206 -20.325 56.118 1.00 65.88 93 PRO A N 1
ATOM 726 C CA . PRO A 1 93 ? -15.830 -20.683 56.425 1.00 65.88 93 PRO A CA 1
ATOM 727 C C . PRO A 1 93 ? -15.838 -22.007 57.195 1.00 65.88 93 PRO A C 1
ATOM 729 O O . PRO A 1 93 ? -16.430 -22.117 58.266 1.00 65.88 93 PRO A O 1
ATOM 732 N N . THR A 1 94 ? -15.221 -23.043 56.627 1.00 73.44 94 THR A N 1
ATOM 733 C CA . THR A 1 94 ? -15.035 -24.313 57.337 1.00 73.44 94 THR A CA 1
ATOM 734 C C . THR A 1 94 ? -13.843 -24.150 58.271 1.00 73.44 94 THR A C 1
ATOM 736 O O . THR A 1 94 ? -12.695 -24.185 57.831 1.00 73.44 94 THR A O 1
ATOM 739 N N . GLU A 1 95 ? -14.109 -23.917 59.554 1.00 73.62 95 GLU A N 1
ATOM 740 C CA . GLU A 1 95 ? -13.067 -23.796 60.571 1.00 73.62 95 GLU A CA 1
ATOM 741 C C . GLU A 1 95 ? -12.523 -25.183 60.937 1.00 73.62 95 GLU A C 1
ATOM 743 O O . GLU A 1 95 ? -13.241 -26.046 61.444 1.00 73.62 95 GLU A O 1
ATOM 748 N N . VAL A 1 96 ? -11.241 -25.416 60.643 1.00 77.31 96 VAL A N 1
ATOM 749 C CA . VAL A 1 96 ? -10.558 -26.683 60.926 1.00 77.31 96 VAL A CA 1
ATOM 750 C C . VAL A 1 96 ? -9.666 -26.507 62.150 1.00 77.31 96 VAL A C 1
ATOM 752 O O . VAL A 1 96 ? -8.658 -25.805 62.109 1.00 77.31 96 VAL A O 1
ATOM 755 N N . GLN A 1 97 ? -10.012 -27.186 63.243 1.00 75.38 97 GLN A N 1
ATOM 756 C CA . GLN A 1 97 ? -9.193 -27.229 64.455 1.00 75.38 97 GLN A CA 1
ATOM 757 C C . GLN A 1 97 ? -8.151 -28.348 64.341 1.00 75.38 97 GLN A C 1
ATOM 759 O O . GLN A 1 97 ? -8.445 -29.524 64.562 1.00 75.38 97 GLN A O 1
ATOM 764 N N . VAL A 1 98 ? -6.917 -27.984 63.991 1.00 77.25 98 VAL A N 1
ATOM 765 C CA . VAL A 1 98 ? -5.793 -28.926 63.898 1.00 77.25 98 VAL A CA 1
ATOM 766 C C . VAL A 1 98 ? -5.176 -29.138 65.283 1.00 77.25 98 VAL A C 1
ATOM 768 O O . VAL A 1 98 ? -4.709 -28.191 65.915 1.00 77.25 98 VAL A O 1
ATOM 771 N N . ARG A 1 99 ? -5.113 -30.391 65.750 1.00 77.12 99 ARG A N 1
ATOM 772 C CA . ARG A 1 99 ? -4.331 -30.781 66.936 1.00 77.12 99 ARG A CA 1
ATOM 773 C C . ARG A 1 99 ? -3.101 -31.570 66.505 1.00 77.12 99 ARG A C 1
ATOM 775 O O . ARG A 1 99 ? -3.204 -32.488 65.698 1.00 77.12 99 ARG A O 1
ATOM 782 N N . LYS A 1 100 ? -1.933 -31.206 67.040 1.00 66.62 100 LYS A N 1
ATOM 783 C CA . LYS A 1 100 ? -0.684 -31.936 66.781 1.00 66.62 100 LYS A CA 1
ATOM 784 C C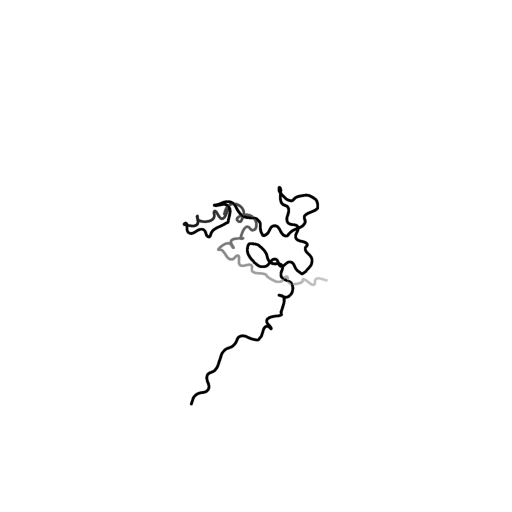 . LYS A 1 100 ? -0.783 -33.345 67.381 1.00 66.62 100 LYS A C 1
ATOM 786 O O . LYS A 1 100 ? -1.229 -33.455 68.524 1.00 66.62 100 LYS A O 1
ATOM 791 N N . PRO A 1 101 ? -0.361 -34.402 66.666 1.00 72.00 101 PRO A N 1
ATOM 792 C CA . PRO A 1 101 ? -0.288 -35.726 67.262 1.00 72.00 101 PRO A CA 1
ATOM 793 C C . PRO A 1 101 ? 0.803 -35.741 68.337 1.00 72.00 101 PRO A C 1
ATOM 795 O O . PRO A 1 101 ? 1.951 -35.369 68.087 1.00 72.00 101 PRO A O 1
ATOM 798 N N . THR A 1 102 ? 0.440 -36.158 69.546 1.00 69.50 102 THR A N 1
ATOM 799 C CA . THR A 1 102 ? 1.391 -36.451 70.618 1.00 69.50 102 THR A CA 1
ATOM 800 C C . THR A 1 102 ? 2.121 -37.743 70.258 1.00 69.50 102 THR A C 1
ATOM 802 O O . THR A 1 102 ? 1.493 -38.785 70.084 1.00 69.50 102 THR A O 1
ATOM 805 N N . SER A 1 103 ? 3.443 -37.672 70.101 1.00 66.44 103 SER A N 1
ATOM 806 C CA . SER A 1 103 ? 4.285 -38.843 69.840 1.00 66.44 103 SER A CA 1
ATOM 807 C C . SER A 1 103 ? 4.249 -39.791 71.043 1.00 66.44 103 SER A C 1
ATOM 809 O O . SER A 1 103 ? 4.622 -39.400 72.149 1.00 66.44 103 SER A O 1
ATOM 811 N N . HIS A 1 104 ? 3.794 -41.029 70.838 1.00 60.47 104 HIS A N 1
ATOM 812 C CA . HIS A 1 104 ? 3.907 -42.102 71.823 1.00 60.47 104 HIS A CA 1
ATOM 813 C C . HIS A 1 104 ? 5.308 -42.712 71.688 1.00 60.47 104 HIS A C 1
ATOM 815 O O . HIS A 1 104 ? 5.568 -43.470 70.758 1.00 60.47 104 HIS A O 1
ATOM 821 N N . HIS A 1 105 ? 6.219 -42.374 72.601 1.00 52.12 105 HIS A N 1
ATOM 822 C CA . HIS A 1 105 ? 7.426 -43.174 72.808 1.00 52.12 105 HIS A CA 1
ATOM 823 C C . HIS A 1 105 ? 7.057 -44.330 73.740 1.00 52.12 105 HIS A C 1
ATOM 825 O O . HIS A 1 105 ? 6.989 -44.163 74.956 1.00 52.12 105 HIS A O 1
ATOM 831 N N . GLY A 1 106 ? 6.738 -45.477 73.144 1.00 58.81 106 GLY A N 1
ATOM 832 C CA . GLY A 1 106 ? 6.592 -46.753 73.831 1.00 58.81 106 GLY A CA 1
ATOM 833 C C . GLY A 1 106 ? 7.670 -47.718 73.348 1.00 58.81 106 GLY A C 1
ATOM 834 O O . GLY A 1 106 ? 7.616 -48.104 72.187 1.00 58.81 106 GLY A O 1
ATOM 835 N N . HIS A 1 107 ? 8.569 -48.050 74.285 1.00 42.81 107 HIS A N 1
ATOM 836 C CA . HIS A 1 107 ? 9.571 -49.130 74.358 1.00 42.81 107 HIS A CA 1
ATOM 837 C C . HIS A 1 107 ? 10.611 -49.290 73.241 1.00 42.81 107 HIS A C 1
ATOM 839 O O . HIS A 1 107 ? 10.252 -49.647 72.102 1.00 42.81 107 HIS A O 1
#

pLDDT: mean 70.01, std 14.15, range [40.53, 91.75]